Protein AF-A0A2G8SVL5-F1 (afdb_monomer_lite)

Radius of gyration: 29.99 Å; chains: 1; bounding box: 42×30×103 Å

Foldseek 3Di:
DVVVVVVVVVVVVVVVVVVVVVVVVVVVVVVVPPPDPVVVVVVVVVVVLQVLLLCCLCPVVVPDNLLLCCCCVPPVVVLVVQLVVCCVPPPVNVPPDSSPSSSVSSLVVLLVLLVCVVVVVPVSVVVCVVSVPDPVSSVVSPVVVVVVPDDD

pLDDT: mean 84.29, std 14.17, range [41.06, 96.69]

Sequence (152 aa):
MHDLLIETEHSMFEIIGIIATIVILYLVVKGFMRPSFQDVEAFERNRQTGHEARKIAIEDYEVPLAYYNYSVINHMDRVKQCALEMQELSPQHYDYTWPRLLASAVLFAFQNECELYQKGIQRTIERLKSLAISEDAIAHTLAKREQANCPK

Organism: NCBI:txid1603353

Secondary structure (DSSP, 8-state):
--HHHHHHHHHHHHHHHHHHHHHHHHHHHHHHTSSSHHHHHHHHHHHHHHHHHHHIIIIIS---HHHHHHHHHHHHHHHHHHHHHHHHH-GGGTT--HHHHHHHHHHHHHHHHHHHHHTT-HHHHHHHHHTT--HHHHHHHHHHHHHHHS--

Structure (mmCIF, N/CA/C/O backbone):
data_AF-A0A2G8SVL5-F1
#
_entry.id   AF-A0A2G8SVL5-F1
#
loop_
_atom_site.group_PDB
_atom_site.id
_atom_site.type_symbol
_atom_site.label_atom_id
_atom_site.label_alt_id
_atom_site.label_comp_id
_atom_site.label_asym_id
_atom_site.label_entity_id
_atom_site.label_seq_id
_atom_site.pdbx_PDB_ins_code
_atom_site.Cartn_x
_atom_site.Cartn_y
_atom_site.Cartn_z
_atom_site.occupancy
_atom_site.B_iso_or_equiv
_atom_site.auth_seq_id
_atom_site.auth_comp_id
_atom_site.auth_asym_id
_atom_site.auth_atom_id
_atom_site.pdbx_PDB_model_num
ATOM 1 N N . MET A 1 1 ? 22.898 14.648 -81.294 1.00 51.50 1 MET A N 1
ATOM 2 C CA . MET A 1 1 ? 23.681 14.154 -80.135 1.00 51.50 1 MET A CA 1
ATOM 3 C C . MET A 1 1 ? 23.375 14.915 -78.840 1.00 51.50 1 MET A C 1
ATOM 5 O O . MET A 1 1 ? 23.735 14.413 -77.790 1.00 51.50 1 MET A O 1
ATOM 9 N N . HIS A 1 2 ? 22.693 16.071 -78.888 1.00 52.16 2 HIS A N 1
ATOM 10 C CA . HIS A 1 2 ? 22.215 16.775 -77.689 1.00 52.16 2 HIS A CA 1
ATOM 11 C C . HIS A 1 2 ? 20.878 16.234 -77.146 1.00 52.16 2 HIS A C 1
ATOM 13 O O . HIS A 1 2 ? 20.735 16.135 -75.935 1.00 52.16 2 HIS A O 1
ATOM 19 N N . ASP A 1 3 ? 19.954 15.787 -78.003 1.00 51.62 3 ASP A N 1
ATOM 20 C CA . ASP A 1 3 ? 18.634 15.304 -77.547 1.00 51.62 3 ASP A CA 1
ATOM 21 C C . ASP A 1 3 ? 18.691 13.981 -76.761 1.00 51.62 3 ASP A C 1
ATOM 23 O O . ASP A 1 3 ? 17.941 13.788 -75.811 1.00 51.62 3 ASP A O 1
ATOM 27 N N . LEU A 1 4 ? 19.649 13.103 -77.083 1.00 53.81 4 LEU A N 1
ATOM 28 C CA . LEU A 1 4 ? 19.840 11.818 -76.393 1.00 53.81 4 LEU A CA 1
ATOM 29 C C . LEU A 1 4 ? 20.378 11.971 -74.961 1.00 53.81 4 LEU A C 1
ATOM 31 O O . LEU A 1 4 ? 20.142 11.103 -74.129 1.00 53.81 4 LEU A O 1
ATOM 35 N N . LEU A 1 5 ? 21.100 13.061 -74.674 1.00 53.22 5 LEU A N 1
ATOM 36 C CA . LEU A 1 5 ? 21.597 13.354 -73.325 1.00 53.22 5 LEU A CA 1
ATOM 37 C C . LEU A 1 5 ? 20.462 13.846 -72.416 1.00 53.22 5 LEU A C 1
ATOM 39 O O . LEU A 1 5 ? 20.376 13.430 -71.262 1.00 53.22 5 LEU A O 1
ATOM 43 N N . ILE A 1 6 ? 19.545 14.652 -72.958 1.00 54.12 6 ILE A N 1
ATOM 44 C CA . ILE A 1 6 ? 18.409 15.220 -72.217 1.00 54.12 6 ILE A CA 1
ATOM 45 C C . ILE A 1 6 ? 17.413 14.123 -71.805 1.00 54.12 6 ILE A C 1
ATOM 47 O O . ILE A 1 6 ? 16.931 14.114 -70.673 1.00 54.12 6 ILE A O 1
ATOM 51 N N . GLU A 1 7 ? 17.151 13.153 -72.687 1.00 56.31 7 GLU A N 1
ATOM 52 C CA . GLU A 1 7 ? 16.252 12.024 -72.401 1.00 56.31 7 GLU A CA 1
ATOM 53 C C . GLU A 1 7 ? 16.803 11.109 -71.290 1.00 56.31 7 GLU A C 1
ATOM 55 O O . GLU A 1 7 ? 16.061 10.656 -70.415 1.00 56.31 7 GLU A O 1
ATOM 60 N N . THR A 1 8 ? 18.126 10.898 -71.259 1.00 55.03 8 THR A N 1
ATOM 61 C CA . THR A 1 8 ? 18.777 10.114 -70.197 1.00 55.03 8 THR A CA 1
ATOM 62 C C . THR A 1 8 ? 18.796 10.826 -68.847 1.00 55.03 8 THR A C 1
ATOM 64 O O . THR A 1 8 ? 18.647 10.173 -67.814 1.00 55.03 8 THR A O 1
ATOM 67 N N . GLU A 1 9 ? 18.930 12.154 -68.829 1.00 56.94 9 GLU A N 1
ATOM 68 C CA . GLU A 1 9 ? 18.894 12.932 -67.588 1.00 56.94 9 GLU A CA 1
ATOM 69 C C . GLU A 1 9 ? 17.495 12.932 -66.967 1.00 56.94 9 GLU A C 1
ATOM 71 O O . GLU A 1 9 ? 17.363 12.689 -65.767 1.00 56.94 9 GLU A O 1
ATOM 76 N N . HIS A 1 10 ? 16.445 13.087 -67.778 1.00 59.59 10 HIS A N 1
ATOM 77 C CA . HIS A 1 10 ? 15.062 13.063 -67.293 1.00 59.59 10 HIS A CA 1
ATOM 78 C C . HIS A 1 10 ? 14.698 11.716 -66.644 1.00 59.59 10 HIS A C 1
ATOM 80 O O . HIS A 1 10 ? 14.092 11.674 -65.573 1.00 59.59 10 HIS A O 1
ATOM 86 N N . SER A 1 11 ? 15.150 10.610 -67.244 1.00 63.62 11 SER A N 1
ATOM 87 C CA . SER A 1 11 ? 14.912 9.257 -66.731 1.00 63.62 11 SER A CA 1
ATOM 88 C C . SER A 1 11 ? 15.691 8.968 -65.435 1.00 63.62 11 SER A C 1
ATOM 90 O O . SER A 1 11 ? 15.188 8.298 -64.532 1.00 63.62 11 SER A O 1
ATOM 92 N N . MET A 1 12 ? 16.894 9.535 -65.277 1.00 65.50 12 MET A N 1
ATOM 93 C CA . MET A 1 12 ? 17.663 9.423 -64.030 1.00 65.50 12 MET A CA 1
ATOM 94 C C . MET A 1 12 ? 17.016 10.187 -62.863 1.00 65.50 12 MET A C 1
ATOM 96 O O . MET A 1 12 ? 16.991 9.670 -61.744 1.00 65.50 12 MET A O 1
ATOM 100 N N . PHE A 1 13 ? 16.443 11.374 -63.098 1.00 68.31 13 PHE A N 1
ATOM 101 C CA . PHE A 1 13 ? 15.749 12.138 -62.050 1.00 68.31 13 PHE A CA 1
ATOM 102 C C . PHE A 1 13 ? 14.462 11.458 -61.564 1.00 68.31 13 PHE A C 1
ATOM 104 O O . PHE A 1 13 ? 14.181 11.480 -60.364 1.00 68.31 13 PHE A O 1
ATOM 111 N N . GLU A 1 14 ? 13.716 10.795 -62.452 1.00 73.44 14 GLU A N 1
ATOM 112 C CA . GLU A 1 14 ? 12.528 10.017 -62.075 1.00 73.44 14 GLU A CA 1
ATOM 113 C C . GLU A 1 14 ? 12.882 8.824 -61.179 1.00 73.44 14 GLU A C 1
ATOM 115 O O . GLU A 1 14 ? 12.234 8.602 -60.153 1.00 73.44 14 GLU A O 1
ATOM 120 N N . ILE A 1 15 ? 13.957 8.099 -61.499 1.00 80.00 15 ILE A N 1
ATOM 121 C CA . ILE A 1 15 ? 14.423 6.962 -60.693 1.00 80.00 15 ILE A CA 1
ATOM 122 C C . ILE A 1 15 ? 14.883 7.429 -59.306 1.00 80.00 15 ILE A C 1
ATOM 124 O O . ILE A 1 15 ? 14.515 6.825 -58.296 1.00 80.00 15 ILE A O 1
ATOM 128 N N . ILE A 1 16 ? 15.644 8.528 -59.232 1.00 82.38 16 ILE A N 1
ATOM 129 C CA . ILE A 1 16 ? 16.082 9.115 -57.956 1.00 82.38 16 ILE A CA 1
ATOM 130 C C . ILE A 1 16 ? 14.870 9.564 -57.127 1.00 82.38 16 ILE A C 1
ATOM 132 O O . ILE A 1 16 ? 14.826 9.307 -55.922 1.00 82.38 16 ILE A O 1
ATOM 136 N N . GLY A 1 17 ? 13.865 10.169 -57.768 1.00 80.12 17 GLY A N 1
ATOM 137 C CA . GLY A 1 17 ? 12.611 10.566 -57.130 1.00 80.12 17 GLY A CA 1
ATOM 138 C C . GLY A 1 17 ? 11.856 9.380 -56.527 1.00 80.12 17 GLY A C 1
ATOM 139 O O . GLY A 1 17 ? 11.487 9.425 -55.353 1.00 80.12 17 GLY A O 1
ATOM 140 N N . ILE A 1 18 ? 11.709 8.289 -57.286 1.00 86.44 18 ILE A N 1
ATOM 141 C CA . ILE A 1 18 ? 11.039 7.060 -56.831 1.00 86.44 18 ILE A CA 1
ATOM 142 C C . ILE A 1 18 ? 11.779 6.451 -55.633 1.00 86.44 18 ILE A C 1
ATOM 144 O O . ILE A 1 18 ? 11.156 6.142 -54.611 1.00 86.44 18 ILE A O 1
ATOM 148 N N . ILE A 1 19 ? 13.108 6.332 -55.713 1.00 85.69 19 ILE A N 1
ATOM 149 C CA . ILE A 1 19 ? 13.931 5.798 -54.620 1.00 85.69 19 ILE A CA 1
ATOM 150 C C . ILE A 1 19 ? 13.781 6.667 -53.365 1.00 85.69 19 ILE A C 1
ATOM 152 O O . ILE A 1 19 ? 13.554 6.133 -52.278 1.00 85.69 19 ILE A O 1
ATOM 156 N N . ALA A 1 20 ? 13.832 7.995 -53.502 1.00 85.25 20 ALA A N 1
ATOM 157 C CA . ALA A 1 20 ? 13.653 8.913 -52.381 1.00 85.25 20 ALA A CA 1
ATOM 158 C C . ALA A 1 20 ? 12.269 8.760 -51.727 1.00 85.25 20 ALA A C 1
ATOM 160 O O . ALA A 1 20 ? 12.181 8.673 -50.501 1.00 85.25 20 ALA A O 1
ATOM 161 N N . THR A 1 21 ? 11.194 8.639 -52.514 1.00 84.06 21 THR A N 1
ATOM 162 C CA . THR A 1 21 ? 9.847 8.396 -51.969 1.00 84.06 21 THR A CA 1
ATOM 163 C C . THR A 1 21 ? 9.725 7.062 -51.238 1.00 84.06 21 THR A C 1
ATOM 165 O O . THR A 1 21 ? 9.115 7.018 -50.171 1.00 84.06 21 THR A O 1
ATOM 168 N N . ILE A 1 22 ? 10.339 5.988 -51.744 1.00 89.06 22 ILE A N 1
ATOM 169 C CA . ILE A 1 22 ? 10.330 4.676 -51.079 1.00 89.06 22 ILE A CA 1
ATOM 170 C C . ILE A 1 22 ? 11.089 4.740 -49.749 1.00 89.06 22 ILE A C 1
ATOM 172 O O . ILE A 1 22 ? 10.622 4.200 -48.746 1.00 89.06 22 ILE A O 1
ATOM 176 N N . VAL A 1 23 ? 12.230 5.435 -49.709 1.00 88.19 23 VAL A N 1
ATOM 177 C CA . VAL A 1 23 ? 13.020 5.620 -48.482 1.00 88.19 23 VAL A CA 1
ATOM 178 C C . VAL A 1 23 ? 12.244 6.438 -47.450 1.00 88.19 23 VAL A C 1
ATOM 180 O O . VAL A 1 23 ? 12.185 6.042 -46.287 1.00 88.19 23 VAL A O 1
ATOM 183 N N . ILE A 1 24 ? 11.602 7.536 -47.858 1.00 86.44 24 ILE A N 1
ATOM 184 C CA . ILE A 1 24 ? 10.772 8.359 -46.966 1.00 86.44 24 ILE A CA 1
ATOM 185 C C . ILE A 1 24 ? 9.589 7.542 -46.435 1.00 86.44 24 ILE A C 1
ATOM 187 O O . ILE A 1 24 ? 9.353 7.533 -45.229 1.00 86.44 24 ILE A O 1
ATOM 191 N N . LEU A 1 25 ? 8.893 6.797 -47.298 1.00 86.69 25 LEU A N 1
ATOM 192 C CA . LEU A 1 25 ? 7.786 5.929 -46.893 1.00 86.69 25 LEU A CA 1
ATOM 193 C C . LEU A 1 25 ? 8.250 4.860 -45.894 1.00 86.69 25 LEU A C 1
ATOM 195 O O . LEU A 1 25 ? 7.614 4.664 -44.861 1.00 86.69 25 LEU A O 1
ATOM 199 N N . TYR A 1 26 ? 9.392 4.218 -46.149 1.00 86.06 26 TYR A N 1
ATOM 200 C CA . TYR A 1 26 ? 9.989 3.251 -45.230 1.00 86.06 26 TYR A CA 1
ATOM 201 C C . TYR A 1 26 ? 10.351 3.882 -43.877 1.00 86.06 26 TYR A C 1
ATOM 203 O O . TYR A 1 26 ? 10.077 3.289 -42.834 1.00 86.06 26 TYR A O 1
ATOM 211 N N . LEU A 1 27 ? 10.923 5.091 -43.866 1.00 81.50 27 LEU A N 1
ATOM 212 C CA . LEU A 1 27 ? 11.256 5.808 -42.632 1.00 81.50 27 LEU A CA 1
ATOM 213 C C . LEU A 1 27 ? 10.006 6.205 -41.837 1.00 81.50 27 LEU A C 1
ATOM 215 O O . LEU A 1 27 ? 10.008 6.068 -40.614 1.00 81.50 27 LEU A O 1
ATOM 219 N N . VAL A 1 28 ? 8.929 6.624 -42.510 1.00 82.31 28 VAL A N 1
ATOM 220 C CA . VAL A 1 28 ? 7.643 6.951 -41.872 1.00 82.31 28 VAL A CA 1
ATOM 221 C C . VAL A 1 28 ? 6.996 5.700 -41.279 1.00 82.31 28 VAL A C 1
ATOM 223 O O . VAL A 1 28 ? 6.624 5.711 -40.107 1.00 82.31 28 VAL A O 1
ATOM 226 N N . VAL A 1 29 ? 6.932 4.595 -42.030 1.00 79.00 29 VAL A N 1
ATOM 227 C CA . VAL A 1 29 ? 6.380 3.315 -41.546 1.00 79.00 29 VAL A CA 1
ATOM 228 C C . VAL A 1 29 ? 7.194 2.778 -40.365 1.00 79.00 29 VAL A C 1
ATOM 230 O O . VAL A 1 29 ? 6.631 2.378 -39.348 1.00 79.00 29 VAL A O 1
ATOM 233 N N . LYS A 1 30 ? 8.528 2.826 -40.447 1.00 73.38 30 LYS A N 1
ATOM 234 C CA . LYS A 1 30 ? 9.419 2.391 -39.363 1.00 73.38 30 LYS A CA 1
ATOM 235 C C . LYS A 1 30 ? 9.344 3.300 -38.133 1.00 73.38 30 LYS A C 1
ATOM 237 O O . LYS A 1 30 ? 9.491 2.812 -37.014 1.00 73.38 30 LYS A O 1
ATOM 242 N N . GLY A 1 31 ? 9.126 4.601 -38.326 1.00 70.12 31 GLY A N 1
ATOM 243 C CA . GLY A 1 31 ? 8.889 5.561 -37.248 1.00 70.12 31 GLY A CA 1
ATOM 244 C C . GLY A 1 31 ?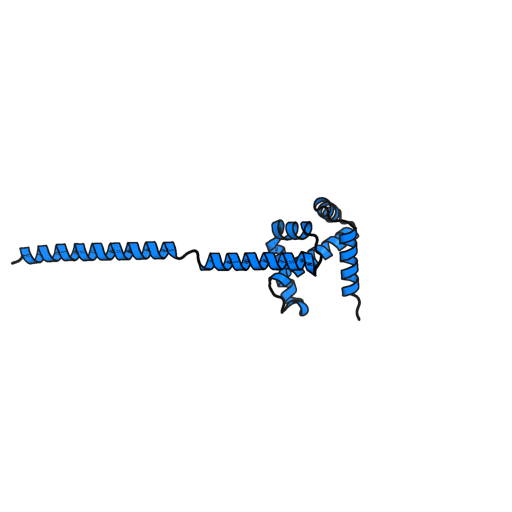 7.563 5.310 -36.530 1.00 70.12 31 GLY A C 1
ATOM 245 O O . GLY A 1 31 ? 7.529 5.314 -35.303 1.00 70.12 31 GLY A O 1
ATOM 246 N N . PHE A 1 32 ? 6.502 4.997 -37.280 1.00 65.62 32 PHE A N 1
ATOM 247 C CA . PHE A 1 32 ? 5.174 4.696 -36.732 1.00 65.62 32 PHE A CA 1
ATOM 248 C C . PHE A 1 32 ? 5.063 3.315 -36.071 1.00 65.62 32 PHE A C 1
ATOM 250 O O . PHE A 1 32 ? 4.261 3.158 -35.159 1.00 65.62 32 PHE A O 1
ATOM 257 N N . MET A 1 33 ? 5.863 2.323 -36.479 1.00 59.69 33 MET A N 1
ATOM 258 C CA . MET A 1 33 ? 5.861 0.983 -35.864 1.00 59.69 33 MET A CA 1
ATOM 259 C C . MET A 1 33 ? 6.770 0.843 -34.629 1.00 59.69 33 MET A C 1
ATOM 261 O O . MET A 1 33 ? 6.827 -0.229 -34.028 1.00 59.69 33 MET A O 1
ATOM 265 N N . ARG A 1 34 ? 7.508 1.891 -34.240 1.00 59.41 34 ARG A N 1
ATOM 266 C CA . ARG A 1 34 ? 8.425 1.849 -33.088 1.00 59.41 34 ARG A CA 1
ATOM 267 C C . ARG A 1 34 ? 7.836 2.096 -31.688 1.00 59.41 34 ARG A C 1
ATOM 269 O O . ARG A 1 34 ? 8.525 1.701 -30.747 1.00 59.41 34 ARG A O 1
ATOM 276 N N . PRO A 1 35 ? 6.641 2.674 -31.468 1.00 55.44 35 PRO A N 1
ATOM 277 C CA . PRO A 1 35 ? 6.112 2.803 -30.118 1.00 55.44 35 PRO A CA 1
ATOM 278 C C . PRO A 1 35 ? 5.232 1.586 -29.811 1.00 55.44 35 PRO A C 1
ATOM 280 O O . PRO A 1 35 ? 4.107 1.536 -30.296 1.00 55.44 35 PRO A O 1
ATOM 283 N N . SER A 1 36 ? 5.729 0.586 -29.068 1.00 56.44 36 SER A N 1
ATOM 284 C CA . SER A 1 36 ? 4.861 -0.281 -28.232 1.00 56.44 36 SER A CA 1
ATOM 285 C C . SER A 1 36 ? 5.573 -1.409 -27.493 1.00 56.44 36 SER A C 1
ATOM 287 O O . SER A 1 36 ? 5.127 -1.762 -26.412 1.00 56.44 36 SER A O 1
ATOM 289 N N . PHE A 1 37 ? 6.647 -2.018 -28.008 1.00 54.22 37 PHE A N 1
ATOM 290 C CA . PHE A 1 37 ? 7.170 -3.231 -27.347 1.00 54.22 37 PHE A CA 1
ATOM 291 C C . PHE A 1 37 ? 7.713 -2.958 -25.936 1.00 54.22 37 PHE A C 1
ATOM 293 O O . PHE A 1 37 ? 7.444 -3.716 -25.008 1.00 54.22 37 PHE A O 1
ATOM 300 N N . GLN A 1 38 ? 8.395 -1.828 -25.748 1.00 57.16 38 GLN A N 1
ATOM 301 C CA . GLN A 1 38 ? 8.935 -1.433 -24.445 1.00 57.16 38 GLN A CA 1
ATOM 302 C C . GLN A 1 38 ? 7.834 -1.028 -23.450 1.00 57.16 38 GLN A C 1
ATOM 304 O O . GLN A 1 38 ? 7.930 -1.336 -22.261 1.00 57.16 38 GLN A O 1
ATOM 309 N N . ASP A 1 39 ? 6.766 -0.403 -23.948 1.00 62.72 39 ASP A N 1
ATOM 310 C CA . ASP A 1 39 ? 5.619 0.017 -23.141 1.00 62.72 39 ASP A CA 1
ATOM 311 C C . ASP A 1 39 ? 4.749 -1.175 -22.729 1.00 62.72 39 ASP A C 1
ATOM 313 O O . ASP A 1 39 ? 4.268 -1.220 -21.598 1.00 62.72 39 ASP A O 1
ATOM 317 N N . VAL A 1 40 ? 4.605 -2.182 -23.598 1.00 66.38 40 VAL A N 1
ATOM 318 C CA . VAL A 1 40 ? 3.878 -3.426 -23.299 1.00 66.38 40 VAL A CA 1
ATOM 319 C C . VAL A 1 40 ? 4.615 -4.245 -22.239 1.00 66.38 40 VAL A C 1
ATOM 321 O O . VAL A 1 40 ? 4.001 -4.668 -21.262 1.00 66.38 40 VAL A O 1
ATOM 324 N N . GLU A 1 41 ? 5.935 -4.409 -22.355 1.00 70.38 41 GLU A N 1
ATOM 325 C CA . GLU A 1 41 ? 6.723 -5.103 -21.327 1.00 70.38 41 GLU A CA 1
ATOM 326 C C . GLU A 1 41 ? 6.715 -4.363 -19.983 1.00 70.38 41 GLU A C 1
ATOM 328 O O . GLU A 1 41 ? 6.610 -4.979 -18.920 1.00 70.38 41 GLU A O 1
ATOM 333 N N . ALA A 1 42 ? 6.827 -3.030 -20.005 1.00 70.62 42 ALA A N 1
ATOM 334 C CA . ALA A 1 42 ? 6.729 -2.223 -18.795 1.00 70.62 42 ALA A CA 1
ATOM 335 C C . ALA A 1 42 ? 5.337 -2.340 -18.158 1.00 70.62 42 ALA A C 1
ATOM 337 O O . ALA A 1 42 ? 5.224 -2.469 -16.938 1.00 70.62 42 ALA A O 1
ATOM 338 N N . PHE A 1 43 ? 4.285 -2.353 -18.974 1.00 72.31 43 PHE A N 1
ATOM 339 C CA . PHE A 1 43 ? 2.916 -2.547 -18.522 1.00 72.31 43 PHE A CA 1
ATOM 340 C C . PHE A 1 43 ? 2.710 -3.920 -17.871 1.00 72.31 43 PHE A C 1
ATOM 342 O O . PHE A 1 43 ? 2.161 -3.989 -16.770 1.00 72.31 43 PHE A O 1
ATOM 349 N N . GLU A 1 44 ? 3.192 -5.005 -18.486 1.00 75.94 44 GLU A N 1
ATOM 350 C CA . GLU A 1 44 ? 3.079 -6.345 -17.902 1.00 75.94 44 GLU A CA 1
ATOM 351 C C . GLU A 1 44 ? 3.846 -6.471 -16.583 1.00 75.94 44 GLU A C 1
ATOM 353 O O . GLU A 1 44 ? 3.287 -6.969 -15.601 1.00 75.94 44 GLU A O 1
ATOM 358 N N . ARG A 1 45 ? 5.074 -5.937 -16.509 1.00 77.94 45 ARG A N 1
ATOM 359 C CA . ARG A 1 45 ? 5.852 -5.901 -15.259 1.00 77.94 45 ARG A CA 1
ATOM 360 C C . ARG A 1 45 ? 5.127 -5.129 -14.159 1.00 77.94 45 ARG A C 1
ATOM 362 O O . ARG A 1 45 ? 5.055 -5.601 -13.023 1.00 77.94 45 ARG A O 1
ATOM 369 N N . ASN A 1 46 ? 4.544 -3.976 -14.485 1.00 78.00 46 ASN A N 1
ATOM 370 C CA . ASN A 1 46 ? 3.781 -3.170 -13.531 1.00 78.00 46 ASN A CA 1
ATOM 371 C C . ASN A 1 46 ? 2.516 -3.897 -13.062 1.00 78.00 46 ASN A C 1
ATOM 373 O O . ASN A 1 46 ? 2.190 -3.872 -11.873 1.00 78.00 46 ASN A O 1
ATOM 377 N N . ARG A 1 47 ? 1.825 -4.595 -13.971 1.00 84.31 47 ARG A N 1
ATOM 378 C CA . ARG A 1 47 ? 0.653 -5.408 -13.635 1.00 84.31 47 ARG A CA 1
ATOM 379 C C . ARG A 1 47 ? 1.020 -6.544 -12.686 1.00 84.31 47 ARG A C 1
ATOM 381 O O . ARG A 1 47 ? 0.319 -6.763 -11.700 1.00 84.31 47 ARG A O 1
ATOM 388 N N . GLN A 1 48 ? 2.120 -7.239 -12.960 1.00 87.50 48 GLN A N 1
ATOM 389 C CA . GLN A 1 48 ? 2.606 -8.323 -12.114 1.00 87.50 48 GLN A CA 1
ATOM 390 C C . GLN A 1 48 ? 3.047 -7.811 -10.739 1.00 87.50 48 GLN A C 1
ATOM 392 O O . GLN A 1 48 ? 2.637 -8.365 -9.723 1.00 87.50 48 GLN A O 1
ATOM 397 N N . THR A 1 49 ? 3.754 -6.680 -10.703 1.00 87.75 49 THR A N 1
ATOM 398 C CA . THR A 1 49 ? 4.141 -5.990 -9.461 1.00 87.75 49 THR A CA 1
ATOM 399 C C . THR A 1 49 ? 2.921 -5.653 -8.608 1.00 87.75 49 THR A C 1
ATOM 401 O O . THR A 1 49 ? 2.906 -5.922 -7.410 1.00 87.75 49 THR A O 1
ATOM 404 N N . GLY A 1 50 ? 1.870 -5.094 -9.218 1.00 88.06 50 GLY A N 1
ATOM 405 C CA . GLY A 1 50 ? 0.630 -4.769 -8.515 1.00 88.06 50 GLY A CA 1
ATOM 406 C C . GLY A 1 50 ? -0.095 -6.009 -7.988 1.00 88.06 50 GLY A C 1
ATOM 407 O O . GLY A 1 50 ? -0.594 -6.003 -6.864 1.00 88.06 50 GLY A O 1
ATOM 408 N N . HIS A 1 51 ? -0.117 -7.093 -8.766 1.00 92.62 51 HIS A N 1
ATOM 409 C CA . HIS A 1 51 ? -0.713 -8.358 -8.340 1.00 92.62 51 HIS A CA 1
ATOM 410 C C . HIS A 1 51 ? 0.035 -8.969 -7.147 1.00 92.62 51 HIS A C 1
ATOM 412 O O . HIS A 1 51 ? -0.587 -9.392 -6.174 1.00 92.62 51 HIS A O 1
ATOM 418 N N . GLU A 1 52 ? 1.367 -8.981 -7.194 1.00 94.50 52 GLU A N 1
ATOM 419 C CA . GLU A 1 52 ? 2.205 -9.456 -6.092 1.00 94.50 52 GLU A CA 1
ATOM 420 C C . GLU A 1 52 ? 2.056 -8.575 -4.847 1.00 94.50 52 GLU A C 1
ATOM 422 O O . GLU A 1 52 ? 1.875 -9.101 -3.752 1.00 94.50 52 GLU A O 1
ATOM 427 N N . ALA A 1 53 ? 2.028 -7.248 -5.004 1.00 94.62 53 ALA A N 1
ATOM 428 C CA . ALA A 1 53 ? 1.808 -6.322 -3.894 1.00 94.62 53 ALA A CA 1
ATOM 429 C C . ALA A 1 53 ? 0.457 -6.570 -3.212 1.00 94.62 53 ALA A C 1
ATOM 431 O O . ALA A 1 53 ? 0.366 -6.587 -1.986 1.00 94.62 53 ALA A O 1
ATOM 432 N N . ARG A 1 54 ? -0.598 -6.793 -4.006 1.00 95.88 54 ARG A N 1
ATOM 433 C CA . ARG A 1 54 ? -1.930 -7.132 -3.498 1.00 95.88 54 ARG A CA 1
ATOM 434 C C . ARG A 1 54 ? -1.914 -8.436 -2.719 1.00 95.88 54 ARG A C 1
ATOM 436 O O . ARG A 1 54 ? -2.502 -8.502 -1.644 1.00 95.88 54 ARG A O 1
ATOM 443 N N . LYS A 1 55 ? -1.247 -9.454 -3.262 1.00 96.62 55 LYS A N 1
ATOM 444 C CA . LYS A 1 55 ? -1.118 -10.755 -2.613 1.00 96.62 55 LYS A CA 1
ATOM 445 C C . LYS A 1 55 ? -0.441 -10.614 -1.250 1.00 96.62 55 LYS A C 1
ATOM 447 O O . LYS A 1 55 ? -1.028 -11.012 -0.256 1.00 96.62 55 LYS A O 1
ATOM 452 N N . ILE A 1 56 ? 0.723 -9.966 -1.198 1.00 96.25 56 ILE A N 1
ATOM 453 C CA . ILE A 1 56 ? 1.473 -9.747 0.049 1.00 96.25 56 ILE A CA 1
ATOM 454 C C . ILE A 1 56 ? 0.627 -8.950 1.053 1.00 96.25 56 ILE A C 1
ATOM 456 O O . ILE A 1 56 ? 0.521 -9.331 2.215 1.00 96.25 56 ILE A O 1
ATOM 460 N N . ALA A 1 57 ? -0.025 -7.868 0.618 1.00 95.06 57 ALA A N 1
ATOM 461 C CA . ALA A 1 57 ? -0.818 -7.034 1.518 1.00 95.06 57 ALA A CA 1
ATOM 462 C C . ALA A 1 57 ? -1.990 -7.796 2.160 1.00 95.06 57 ALA A C 1
ATOM 464 O O . ALA A 1 57 ? -2.278 -7.591 3.335 1.00 95.06 57 ALA A O 1
ATOM 465 N N . ILE A 1 58 ? -2.665 -8.662 1.405 1.00 95.31 58 ILE A N 1
ATOM 466 C CA . ILE A 1 58 ? -3.854 -9.377 1.883 1.00 95.31 58 ILE A CA 1
ATOM 467 C C . ILE A 1 58 ? -3.477 -10.661 2.619 1.00 95.31 58 ILE A C 1
ATOM 469 O O . ILE A 1 58 ? -4.034 -10.933 3.675 1.00 95.31 58 ILE A O 1
ATOM 473 N N . GLU A 1 59 ? -2.571 -11.461 2.061 1.00 95.19 59 GLU A N 1
ATOM 474 C CA . GLU A 1 59 ? -2.245 -12.790 2.589 1.00 95.19 59 GLU A CA 1
ATOM 475 C C . GLU A 1 59 ? -1.210 -12.718 3.716 1.00 95.19 59 GLU A C 1
ATOM 477 O O . GLU A 1 59 ? -1.413 -13.329 4.761 1.00 95.19 59 GLU A O 1
ATOM 482 N N . ASP A 1 60 ? -0.134 -11.945 3.543 1.00 93.25 60 ASP A N 1
ATOM 483 C CA . ASP A 1 60 ? 0.950 -11.889 4.534 1.00 93.25 60 ASP A CA 1
ATOM 484 C C . ASP A 1 60 ? 0.658 -10.841 5.618 1.00 93.25 60 ASP A C 1
ATOM 486 O O . ASP A 1 60 ? 0.927 -11.040 6.808 1.00 93.25 60 ASP A O 1
ATOM 490 N N . TYR A 1 61 ? 0.133 -9.684 5.206 1.00 92.75 61 TYR A N 1
ATOM 491 C CA . TYR A 1 61 ? -0.106 -8.546 6.097 1.00 92.75 61 TYR A CA 1
ATOM 492 C C . TYR A 1 61 ? -1.543 -8.441 6.595 1.00 92.75 61 TYR A C 1
ATOM 494 O O . TYR A 1 61 ? -1.800 -7.624 7.480 1.00 92.75 61 TYR A O 1
ATOM 502 N N . GLU A 1 62 ? -2.446 -9.283 6.087 1.00 93.94 62 GLU A N 1
ATOM 503 C CA . GLU A 1 62 ? -3.847 -9.363 6.520 1.00 93.94 62 GLU A CA 1
ATOM 504 C C . GLU A 1 62 ? -4.587 -8.021 6.398 1.00 93.94 62 GLU A C 1
ATOM 506 O O . GLU A 1 62 ? -5.545 -7.743 7.120 1.00 93.94 62 GLU A O 1
ATOM 511 N N . VAL A 1 63 ? -4.151 -7.161 5.470 1.00 95.00 63 VAL A N 1
ATOM 512 C CA . VAL A 1 63 ? -4.851 -5.916 5.166 1.00 95.00 63 VAL A CA 1
ATOM 513 C C . VAL A 1 63 ? -6.185 -6.270 4.508 1.00 95.00 63 VAL A C 1
ATOM 515 O O . VAL A 1 63 ? -6.205 -6.997 3.508 1.00 95.00 63 VAL A O 1
ATOM 518 N N . PRO A 1 64 ? -7.313 -5.723 4.992 1.00 96.00 64 PRO A N 1
ATOM 519 C CA . PRO A 1 64 ? -8.603 -5.967 4.372 1.00 96.00 64 PRO A CA 1
ATOM 520 C C . PRO A 1 64 ? -8.608 -5.580 2.891 1.00 96.00 64 PRO A C 1
ATOM 522 O O . PRO A 1 64 ? -8.213 -4.472 2.515 1.00 96.00 64 PRO A O 1
ATOM 525 N N . LEU A 1 65 ? -9.138 -6.466 2.045 1.00 95.12 65 LEU A N 1
ATOM 526 C CA . LEU A 1 65 ? -9.185 -6.260 0.595 1.00 95.12 65 LEU A CA 1
ATOM 527 C C . LEU A 1 65 ? -9.853 -4.928 0.209 1.00 95.12 65 LEU A C 1
ATOM 529 O O . LEU A 1 65 ? -9.386 -4.239 -0.698 1.00 95.12 65 LEU A O 1
ATOM 533 N N . ALA A 1 66 ? -10.930 -4.553 0.905 1.00 95.38 66 ALA A N 1
ATOM 534 C CA . ALA A 1 66 ? -11.624 -3.288 0.676 1.00 95.38 66 ALA A CA 1
ATOM 535 C C . ALA A 1 66 ? -10.709 -2.074 0.921 1.00 95.38 66 ALA A C 1
ATOM 537 O O . ALA A 1 66 ? -10.705 -1.141 0.118 1.00 95.38 66 ALA A O 1
ATOM 538 N N . TYR A 1 67 ? -9.881 -2.117 1.971 1.00 96.31 67 TYR A N 1
ATOM 539 C CA . TYR A 1 67 ? -8.928 -1.051 2.278 1.00 96.31 67 TYR A CA 1
ATOM 540 C C . TYR A 1 67 ? -7.780 -0.992 1.267 1.00 96.31 67 TYR A C 1
ATOM 542 O O . TYR A 1 67 ? -7.415 0.094 0.811 1.00 96.31 67 TYR A O 1
ATOM 550 N N . TYR A 1 68 ? -7.245 -2.151 0.865 1.00 96.19 68 TYR A N 1
ATOM 551 C CA . TYR A 1 68 ? -6.214 -2.223 -0.171 1.00 96.19 68 TYR A CA 1
ATOM 552 C C . TYR A 1 68 ? -6.707 -1.600 -1.482 1.00 96.19 68 TYR A C 1
ATOM 554 O O . TYR A 1 68 ? -6.070 -0.698 -2.030 1.00 96.19 68 TYR A O 1
ATOM 562 N N . ASN A 1 69 ? -7.883 -2.028 -1.954 1.00 95.25 69 ASN A N 1
ATOM 563 C CA . ASN A 1 69 ? -8.474 -1.513 -3.185 1.00 95.25 69 ASN A CA 1
ATOM 564 C C . ASN A 1 69 ? -8.743 -0.008 -3.086 1.00 95.25 69 ASN A C 1
ATOM 566 O O . ASN A 1 69 ? -8.417 0.728 -4.013 1.00 95.25 69 ASN A O 1
ATOM 570 N N . TYR A 1 70 ? -9.288 0.463 -1.961 1.00 95.19 70 TYR A N 1
ATOM 571 C CA . TYR A 1 70 ? -9.501 1.890 -1.730 1.00 95.19 70 TYR A CA 1
ATOM 572 C C . TYR A 1 70 ? -8.192 2.687 -1.820 1.00 95.19 70 TYR A C 1
ATOM 574 O O . TYR A 1 70 ? -8.145 3.709 -2.507 1.00 95.19 70 TYR A O 1
ATOM 582 N N . SER A 1 71 ? -7.134 2.206 -1.166 1.00 94.00 71 SER A N 1
ATOM 583 C CA . SER A 1 71 ? -5.833 2.876 -1.120 1.00 94.00 71 SER A CA 1
ATOM 584 C C . SER A 1 71 ? -5.181 2.953 -2.497 1.00 94.00 71 SER A C 1
ATOM 586 O O . SER A 1 71 ? -4.733 4.021 -2.908 1.00 94.00 71 SER A O 1
ATOM 588 N N . VAL A 1 72 ? -5.178 1.851 -3.247 1.00 92.38 72 VAL A N 1
ATOM 589 C CA . VAL A 1 72 ? -4.542 1.797 -4.571 1.00 92.38 72 VAL A CA 1
ATOM 590 C C . VAL A 1 72 ? -5.362 2.533 -5.631 1.00 92.38 72 VAL A C 1
ATOM 592 O O . VAL A 1 72 ? -4.788 3.232 -6.454 1.00 92.38 72 VAL A O 1
ATOM 595 N N . ILE A 1 73 ? -6.694 2.443 -5.620 1.00 91.56 73 ILE A N 1
ATOM 596 C CA . ILE A 1 73 ? -7.526 3.110 -6.638 1.00 91.56 73 ILE A CA 1
ATOM 597 C C . ILE A 1 73 ? -7.509 4.631 -6.456 1.00 91.56 73 ILE A C 1
ATOM 599 O O . ILE A 1 73 ? -7.441 5.364 -7.438 1.00 91.56 73 ILE A O 1
ATOM 603 N N . ASN A 1 74 ? -7.572 5.111 -5.212 1.00 91.50 74 ASN A N 1
ATOM 604 C CA . ASN A 1 74 ? -7.767 6.538 -4.946 1.00 91.50 74 ASN A CA 1
ATOM 605 C C . ASN A 1 74 ? -6.473 7.277 -4.589 1.00 91.50 74 ASN A C 1
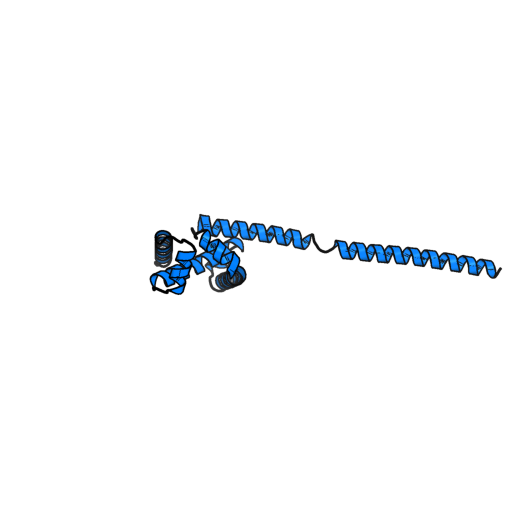ATOM 607 O O . ASN A 1 74 ? -6.422 8.496 -4.723 1.00 91.50 74 ASN A O 1
ATOM 611 N N . HIS A 1 75 ? -5.445 6.570 -4.106 1.00 92.56 75 HIS A N 1
ATOM 612 C CA . HIS A 1 75 ? -4.269 7.190 -3.484 1.00 92.56 75 HIS A CA 1
ATOM 613 C C . HIS A 1 75 ? -2.941 6.524 -3.881 1.00 92.56 75 HIS A C 1
ATOM 615 O O . HIS A 1 75 ? -1.977 6.612 -3.121 1.00 92.56 75 HIS A O 1
ATOM 621 N N . MET A 1 76 ? -2.846 5.887 -5.058 1.00 91.88 76 MET A N 1
ATOM 622 C CA . MET A 1 76 ? -1.633 5.15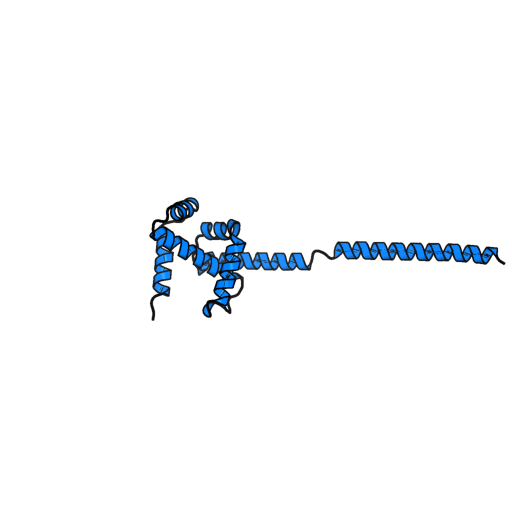5 -5.471 1.00 91.88 76 MET A CA 1
ATOM 623 C C . MET A 1 76 ? -0.353 5.995 -5.401 1.00 91.88 76 MET A C 1
ATOM 625 O O . MET A 1 76 ? 0.686 5.495 -4.976 1.00 91.88 76 MET A O 1
ATOM 629 N N . ASP A 1 77 ? -0.407 7.268 -5.794 1.00 93.12 77 ASP A N 1
ATOM 630 C CA . ASP A 1 77 ? 0.779 8.132 -5.774 1.00 93.12 77 ASP A CA 1
ATOM 631 C C . ASP A 1 77 ? 1.285 8.366 -4.349 1.00 93.12 77 ASP A C 1
ATOM 633 O O . ASP A 1 77 ? 2.488 8.326 -4.102 1.00 93.12 77 ASP A O 1
ATOM 637 N N . ARG A 1 78 ? 0.368 8.492 -3.381 1.00 92.50 78 ARG A N 1
ATOM 638 C CA . ARG A 1 78 ? 0.721 8.584 -1.958 1.00 92.50 78 ARG A CA 1
ATOM 639 C C . ARG A 1 78 ? 1.283 7.270 -1.432 1.00 92.50 78 ARG A C 1
ATOM 641 O O . ARG A 1 78 ? 2.219 7.292 -0.644 1.00 92.50 78 ARG A O 1
ATOM 648 N N . VAL A 1 79 ? 0.742 6.134 -1.880 1.00 93.69 79 VAL A N 1
ATOM 649 C CA . VAL A 1 79 ? 1.271 4.807 -1.527 1.00 93.69 79 VAL A CA 1
ATOM 650 C C . VAL A 1 79 ? 2.707 4.655 -2.030 1.00 93.69 79 VAL A C 1
ATOM 652 O O . VAL A 1 79 ? 3.572 4.229 -1.273 1.00 93.69 79 VAL A O 1
ATOM 655 N N . LYS A 1 80 ? 2.987 5.052 -3.277 1.00 93.75 80 LYS A N 1
ATOM 656 C CA . LYS A 1 80 ? 4.344 5.028 -3.845 1.00 93.75 80 LYS A CA 1
ATOM 657 C C . LYS A 1 80 ? 5.294 5.957 -3.100 1.00 93.75 80 LYS A C 1
ATOM 659 O O . LYS A 1 80 ? 6.416 5.560 -2.813 1.00 93.75 80 LYS A O 1
ATOM 664 N N . GLN A 1 81 ? 4.848 7.171 -2.785 1.00 94.38 81 GLN A N 1
ATOM 665 C CA . GLN A 1 81 ? 5.661 8.116 -2.029 1.00 94.38 81 GLN A CA 1
ATOM 666 C C . GLN A 1 81 ? 5.993 7.564 -0.637 1.00 94.38 81 GLN A C 1
ATOM 668 O O . GLN A 1 81 ? 7.156 7.538 -0.256 1.00 94.38 81 GLN A O 1
ATOM 673 N N . CYS A 1 82 ? 5.000 7.038 0.080 1.00 92.75 82 CYS A N 1
ATOM 674 C CA . CYS A 1 82 ? 5.216 6.408 1.379 1.00 92.75 82 CYS A CA 1
ATOM 675 C C . CYS A 1 82 ? 6.163 5.202 1.275 1.00 92.75 82 CYS A C 1
ATOM 677 O O . CYS A 1 82 ? 7.050 5.053 2.105 1.00 92.75 82 CYS A O 1
ATOM 679 N N . ALA A 1 83 ? 6.036 4.379 0.231 1.00 93.38 83 ALA A N 1
ATOM 680 C CA . ALA A 1 83 ? 6.942 3.260 -0.019 1.00 93.38 83 ALA A CA 1
ATOM 681 C C . ALA A 1 83 ? 8.404 3.711 -0.206 1.00 93.38 83 ALA A C 1
ATOM 683 O O . ALA A 1 83 ? 9.306 3.082 0.346 1.00 93.38 83 ALA A O 1
ATOM 684 N N . LEU A 1 84 ? 8.634 4.807 -0.939 1.00 93.62 84 LEU A N 1
ATOM 685 C CA . LEU A 1 84 ? 9.964 5.404 -1.105 1.00 93.62 84 LEU A CA 1
ATOM 686 C C . LEU A 1 84 ? 10.501 5.957 0.219 1.00 93.62 84 LEU A C 1
ATOM 688 O O . LEU A 1 84 ? 11.618 5.634 0.606 1.00 93.62 84 LEU A O 1
ATOM 692 N N . GLU A 1 85 ? 9.685 6.712 0.955 1.00 92.38 85 GLU A N 1
ATOM 693 C CA . GLU A 1 85 ? 10.061 7.252 2.268 1.00 92.38 85 GLU A CA 1
ATOM 694 C C . GLU A 1 85 ? 10.401 6.130 3.263 1.00 92.38 85 GLU A C 1
ATOM 696 O O . GLU A 1 85 ? 11.379 6.223 4.001 1.00 92.38 85 GLU A O 1
ATOM 701 N N . MET A 1 86 ? 9.640 5.031 3.266 1.00 89.00 86 MET A N 1
ATOM 702 C CA . MET A 1 86 ? 9.931 3.860 4.100 1.00 89.00 86 MET A CA 1
ATOM 703 C C . MET A 1 86 ? 11.262 3.213 3.724 1.00 89.00 86 MET A C 1
ATOM 705 O O . MET A 1 86 ? 12.016 2.832 4.620 1.00 89.00 86 MET A O 1
ATOM 709 N N . GLN A 1 87 ? 11.555 3.104 2.425 1.00 90.44 87 GLN A N 1
ATOM 710 C CA . GLN A 1 87 ? 12.833 2.590 1.951 1.00 90.44 87 GLN A CA 1
ATOM 711 C C . GLN A 1 87 ? 13.984 3.500 2.384 1.00 90.44 87 GLN A C 1
ATOM 713 O O . GLN A 1 87 ? 14.992 2.985 2.833 1.00 90.44 87 GLN A O 1
ATOM 718 N N . GLU A 1 88 ? 13.844 4.824 2.309 1.00 89.25 88 GLU A N 1
ATOM 719 C CA . GLU A 1 88 ? 14.907 5.771 2.676 1.00 89.25 88 GLU A CA 1
ATOM 720 C C . GLU A 1 88 ? 15.151 5.863 4.189 1.00 89.25 88 GLU A C 1
ATOM 722 O O . GLU A 1 88 ? 16.290 6.011 4.631 1.00 89.25 88 GLU A O 1
ATOM 727 N N . LEU A 1 89 ? 14.090 5.792 4.996 1.00 86.19 89 LEU A N 1
ATOM 728 C CA . LEU A 1 89 ? 14.154 6.077 6.432 1.00 86.19 89 LEU A CA 1
ATOM 729 C C . LEU A 1 89 ? 14.396 4.838 7.297 1.00 86.19 89 LEU A C 1
ATOM 731 O O . LEU A 1 89 ? 14.825 4.966 8.446 1.00 86.19 89 LEU A O 1
ATOM 735 N N . SER A 1 90 ? 14.089 3.640 6.794 1.00 81.31 90 SER A N 1
ATOM 736 C CA . SER A 1 90 ? 14.118 2.416 7.591 1.00 81.31 90 SER A CA 1
ATOM 737 C C . SER A 1 90 ? 15.091 1.388 7.011 1.00 81.31 90 SER A C 1
ATOM 739 O O . SER A 1 90 ? 14.814 0.810 5.959 1.00 81.31 90 SER A O 1
ATOM 741 N N . PRO A 1 91 ? 16.168 1.036 7.742 1.00 82.94 91 PRO A N 1
ATOM 742 C CA . PRO A 1 91 ? 17.118 0.017 7.298 1.00 82.94 91 PRO A CA 1
ATOM 743 C C . PRO A 1 91 ? 16.484 -1.346 7.001 1.00 82.94 91 PRO A C 1
ATOM 745 O O . PRO A 1 91 ? 17.003 -2.113 6.199 1.00 82.94 91 PRO A O 1
ATOM 748 N N . GLN A 1 92 ? 15.344 -1.647 7.630 1.00 83.12 92 GLN A N 1
ATOM 749 C CA . GLN A 1 92 ? 14.607 -2.896 7.429 1.00 83.12 92 GLN A CA 1
ATOM 750 C C . GLN A 1 92 ? 13.967 -2.998 6.037 1.00 83.12 92 GLN A C 1
ATOM 752 O O . GLN A 1 92 ? 13.610 -4.097 5.622 1.00 83.12 92 GLN A O 1
ATOM 757 N N . HIS A 1 93 ? 13.814 -1.871 5.336 1.00 86.19 93 HIS A N 1
ATOM 758 C CA . HIS A 1 93 ? 13.110 -1.774 4.061 1.00 86.19 93 HIS A CA 1
ATOM 759 C C . HIS A 1 93 ? 14.050 -1.566 2.863 1.00 86.19 93 HIS A C 1
ATOM 761 O O . HIS A 1 93 ? 13.573 -1.599 1.731 1.00 86.19 93 HIS A O 1
ATOM 767 N N . TYR A 1 94 ? 15.365 -1.397 3.068 1.00 82.94 94 TYR A N 1
ATOM 768 C CA . TYR A 1 94 ? 16.317 -1.145 1.974 1.00 82.94 94 TYR A CA 1
ATOM 769 C C . TYR A 1 94 ? 16.285 -2.227 0.893 1.00 82.94 94 TYR A C 1
ATOM 771 O O . TYR A 1 94 ? 16.195 -1.910 -0.293 1.00 82.94 94 TYR A O 1
ATOM 779 N N . ASP A 1 95 ? 16.270 -3.490 1.315 1.00 87.62 95 ASP A N 1
ATOM 780 C CA . ASP A 1 95 ? 16.326 -4.646 0.415 1.00 87.62 95 ASP A CA 1
ATOM 781 C C . ASP A 1 95 ? 14.939 -5.121 -0.047 1.00 87.62 95 ASP A C 1
ATOM 783 O O . ASP A 1 95 ? 14.803 -6.188 -0.654 1.00 87.62 95 ASP A O 1
ATOM 787 N N . TYR A 1 96 ? 13.871 -4.384 0.271 1.00 88.88 96 TYR A N 1
ATOM 788 C CA . TYR A 1 96 ? 12.532 -4.806 -0.117 1.00 88.88 96 TYR A CA 1
ATOM 789 C C . TYR A 1 96 ? 12.322 -4.603 -1.614 1.00 88.88 96 TYR A C 1
ATOM 791 O O . TYR A 1 96 ? 12.620 -3.559 -2.191 1.00 88.88 96 TYR A O 1
ATOM 799 N N . THR A 1 97 ? 11.739 -5.616 -2.251 1.00 91.94 97 THR A N 1
ATOM 800 C CA . THR A 1 97 ? 11.264 -5.493 -3.626 1.00 91.94 97 THR A CA 1
ATOM 801 C C . THR A 1 97 ? 10.091 -4.515 -3.687 1.00 91.94 97 THR A C 1
ATOM 803 O O . THR A 1 97 ? 9.336 -4.367 -2.723 1.00 91.94 97 THR A O 1
ATOM 806 N N . TRP A 1 98 ? 9.883 -3.881 -4.844 1.00 92.06 98 TRP A N 1
ATOM 807 C CA . TRP A 1 98 ? 8.759 -2.962 -5.067 1.00 92.06 98 TRP A CA 1
ATOM 808 C C . TRP A 1 98 ? 7.390 -3.504 -4.618 1.00 92.06 98 TRP A C 1
ATOM 810 O O . TRP A 1 98 ? 6.680 -2.773 -3.927 1.00 92.06 98 TRP A O 1
ATOM 820 N N . PRO A 1 99 ? 7.002 -4.761 -4.926 1.00 94.12 99 PRO A N 1
ATOM 821 C CA . PRO A 1 99 ? 5.751 -5.324 -4.426 1.00 94.12 99 PRO A CA 1
ATOM 822 C C . PRO A 1 99 ? 5.645 -5.304 -2.899 1.00 94.12 99 PRO A C 1
ATOM 824 O O . PRO A 1 99 ? 4.604 -4.935 -2.355 1.00 94.12 99 PRO A O 1
ATOM 827 N N . ARG A 1 100 ? 6.732 -5.663 -2.206 1.00 94.19 100 ARG A N 1
ATOM 828 C CA . ARG A 1 100 ? 6.774 -5.705 -0.744 1.00 94.19 100 ARG A CA 1
ATOM 829 C C . ARG A 1 100 ? 6.775 -4.300 -0.144 1.00 94.19 100 ARG A C 1
ATOM 831 O O . ARG A 1 100 ? 6.042 -4.072 0.807 1.00 94.19 100 ARG A O 1
ATOM 838 N N . LEU A 1 101 ? 7.496 -3.347 -0.738 1.00 94.25 101 LEU A N 1
ATOM 839 C CA . LEU A 1 101 ? 7.453 -1.935 -0.334 1.00 94.25 101 LEU A CA 1
ATOM 840 C C . LEU A 1 101 ? 6.043 -1.346 -0.447 1.00 94.25 101 LEU A C 1
ATOM 842 O O . LEU A 1 101 ? 5.556 -0.723 0.493 1.00 94.25 101 LEU A O 1
ATOM 846 N N . LEU A 1 102 ? 5.358 -1.580 -1.570 1.00 95.50 102 LEU A N 1
ATOM 847 C CA . LEU A 1 102 ? 3.986 -1.110 -1.769 1.00 95.50 102 LEU A CA 1
ATOM 848 C C . LEU A 1 102 ? 3.019 -1.753 -0.770 1.00 95.50 102 LEU A C 1
ATOM 850 O O . LEU A 1 102 ? 2.178 -1.061 -0.200 1.00 95.50 102 LEU A O 1
ATOM 854 N N . ALA A 1 103 ? 3.149 -3.060 -0.529 1.00 96.19 103 ALA A N 1
ATOM 855 C CA . ALA A 1 103 ? 2.348 -3.757 0.471 1.00 96.19 103 ALA A CA 1
ATOM 856 C C . ALA A 1 103 ? 2.593 -3.201 1.886 1.00 96.19 103 ALA A C 1
ATOM 858 O O . ALA A 1 103 ? 1.633 -2.950 2.615 1.00 96.19 103 ALA A O 1
ATOM 859 N N . SER A 1 104 ? 3.853 -2.941 2.248 1.00 94.44 104 SER A N 1
ATOM 860 C CA . SER A 1 104 ? 4.228 -2.343 3.533 1.00 94.44 104 SER A CA 1
ATOM 861 C C . SER A 1 104 ? 3.681 -0.928 3.695 1.00 94.44 104 SER A C 1
ATOM 863 O O . SER A 1 104 ? 3.173 -0.596 4.762 1.00 94.44 104 SER A O 1
ATOM 865 N N . ALA A 1 105 ? 3.718 -0.108 2.642 1.00 95.50 105 ALA A N 1
ATOM 866 C CA . ALA A 1 105 ? 3.158 1.241 2.668 1.00 95.50 105 ALA A CA 1
ATOM 867 C C . ALA A 1 105 ? 1.640 1.227 2.899 1.00 95.50 105 ALA A C 1
ATOM 869 O O . ALA A 1 105 ? 1.123 2.006 3.701 1.00 95.50 105 ALA A O 1
ATOM 870 N N . VAL A 1 106 ? 0.918 0.305 2.250 1.00 96.69 106 VAL A N 1
ATOM 871 C CA . VAL A 1 106 ? -0.523 0.133 2.486 1.00 96.69 106 VAL A CA 1
ATOM 872 C C . VAL A 1 106 ? -0.797 -0.363 3.908 1.00 96.69 106 VAL A C 1
ATOM 874 O O . VAL A 1 106 ? -1.702 0.158 4.559 1.00 96.69 106 VAL A O 1
ATOM 877 N N . LEU A 1 107 ? -0.013 -1.320 4.416 1.00 95.19 107 LEU A N 1
ATOM 878 C CA . LEU A 1 107 ? -0.128 -1.790 5.800 1.00 95.19 107 LEU A CA 1
ATOM 879 C C . LEU A 1 107 ? 0.096 -0.647 6.796 1.00 95.19 107 LEU A C 1
ATOM 881 O O . LEU A 1 107 ? -0.700 -0.469 7.713 1.00 95.19 107 LEU A O 1
ATOM 885 N N . PHE A 1 108 ? 1.151 0.143 6.610 1.00 93.31 108 PHE A N 1
ATOM 886 C CA . PHE A 1 108 ? 1.470 1.268 7.482 1.00 93.31 108 PHE A CA 1
ATOM 887 C C . PHE A 1 108 ? 0.353 2.319 7.485 1.00 93.31 108 PHE A C 1
ATOM 889 O O . PHE A 1 108 ? -0.071 2.782 8.546 1.00 93.31 108 PHE A O 1
ATOM 896 N N . ALA A 1 109 ? -0.179 2.658 6.308 1.00 94.38 109 ALA A N 1
ATOM 897 C CA . ALA A 1 109 ? -1.328 3.551 6.192 1.00 94.38 109 ALA A CA 1
ATOM 898 C C . ALA A 1 109 ? -2.558 2.991 6.926 1.00 94.38 109 ALA A C 1
ATOM 900 O O . ALA A 1 109 ? -3.202 3.721 7.682 1.00 94.38 109 ALA A O 1
ATOM 901 N N . PHE A 1 110 ? -2.837 1.693 6.768 1.00 95.94 110 PHE A N 1
ATOM 902 C CA . PHE A 1 110 ? -3.951 1.035 7.445 1.00 95.94 110 PHE A CA 1
ATOM 903 C C . PHE A 1 110 ? -3.793 1.062 8.967 1.00 95.94 110 PHE A C 1
ATOM 905 O O . PHE A 1 110 ? -4.710 1.474 9.670 1.00 95.94 110 PHE A O 1
ATOM 912 N N . GLN A 1 111 ? -2.614 0.707 9.479 1.00 95.19 111 GLN A N 1
ATOM 913 C CA . GLN A 1 111 ? -2.297 0.764 10.907 1.00 95.19 111 GLN A CA 1
ATOM 914 C C . GLN A 1 111 ? -2.503 2.169 11.485 1.00 95.19 111 GLN A C 1
ATOM 916 O O . GLN A 1 111 ? -3.090 2.322 12.555 1.00 95.19 111 GLN A O 1
ATOM 921 N N . ASN A 1 112 ? -2.071 3.204 10.762 1.00 94.31 112 ASN A N 1
ATOM 922 C CA . ASN A 1 112 ? -2.289 4.586 11.179 1.00 94.31 112 ASN A CA 1
ATOM 923 C C . ASN A 1 112 ? -3.780 4.959 11.172 1.00 94.31 112 ASN A C 1
ATOM 925 O O . ASN A 1 112 ? -4.239 5.646 12.082 1.00 94.31 112 ASN A O 1
ATOM 929 N N . GLU A 1 113 ? -4.567 4.502 10.193 1.00 94.69 113 GLU A N 1
ATOM 930 C CA . GLU A 1 113 ? -6.020 4.707 10.218 1.00 94.69 113 GLU A CA 1
ATOM 931 C C . GLU A 1 113 ? -6.694 3.965 11.380 1.00 94.69 113 GLU A C 1
ATOM 933 O O . GLU A 1 113 ? -7.568 4.543 12.025 1.00 94.69 113 GLU A O 1
ATOM 938 N N . CYS A 1 114 ? -6.257 2.751 11.717 1.00 94.94 114 CYS A N 1
ATOM 939 C CA . CYS A 1 114 ? -6.740 2.024 12.892 1.00 94.94 114 CYS A CA 1
ATOM 940 C C . CYS A 1 114 ? -6.462 2.787 14.198 1.00 94.94 114 CYS A C 1
ATOM 942 O O . CYS A 1 114 ? -7.326 2.866 15.069 1.00 94.94 114 CYS A O 1
ATOM 944 N N . GLU A 1 115 ? -5.297 3.424 14.334 1.00 94.69 115 GLU A N 1
ATOM 945 C CA . GLU A 1 115 ? -5.003 4.259 15.506 1.00 94.69 115 GLU A CA 1
ATOM 946 C C . GLU A 1 115 ? -5.886 5.506 15.567 1.00 94.69 115 GLU A C 1
ATOM 948 O O . GLU A 1 115 ? -6.356 5.903 16.634 1.00 94.69 115 GLU A O 1
ATOM 953 N N . LEU A 1 116 ? -6.128 6.147 14.423 1.00 94.81 116 LEU A N 1
ATOM 954 C CA . LEU A 1 116 ? -7.035 7.292 14.350 1.00 94.81 116 LEU A CA 1
ATOM 955 C C . LEU A 1 116 ? -8.485 6.879 14.645 1.00 94.81 116 LEU A C 1
ATOM 957 O O . LEU A 1 116 ? -9.220 7.658 15.253 1.00 94.81 116 LEU A O 1
ATOM 961 N N . TYR A 1 117 ? -8.883 5.662 14.263 1.00 94.88 117 TYR A N 1
ATOM 962 C CA . TYR A 1 117 ? -10.162 5.067 14.647 1.00 94.88 117 TYR A CA 1
ATOM 963 C C . TYR A 1 117 ? -10.265 4.926 16.168 1.00 94.88 117 TYR A C 1
ATOM 965 O O . TYR A 1 117 ? -11.219 5.425 16.761 1.00 94.88 117 TYR A O 1
ATOM 973 N N . GLN A 1 118 ? -9.248 4.340 16.810 1.00 93.19 118 GLN A N 1
ATOM 974 C CA . GLN A 1 118 ? -9.195 4.179 18.267 1.00 93.19 118 GLN A CA 1
ATOM 975 C C . GLN A 1 118 ? -9.228 5.528 19.006 1.00 93.19 118 GLN A C 1
ATOM 977 O O . GLN A 1 118 ? -9.838 5.642 20.066 1.00 93.19 118 GLN A O 1
ATOM 982 N N . LYS A 1 119 ? -8.626 6.573 18.423 1.00 94.19 119 LYS A N 1
ATOM 983 C CA . LYS A 1 119 ? -8.663 7.955 18.938 1.00 94.19 119 LYS A CA 1
ATOM 984 C C . LYS A 1 119 ? -9.997 8.676 18.705 1.00 94.19 119 LYS A C 1
ATOM 986 O O . LYS A 1 119 ? -10.125 9.834 19.094 1.00 94.19 119 LYS A O 1
ATOM 991 N N . GLY A 1 120 ? -10.980 8.041 18.069 1.00 93.25 120 GLY A N 1
ATOM 992 C CA . GLY A 1 120 ? -12.302 8.630 17.867 1.00 93.25 120 GLY A CA 1
ATOM 993 C C . GLY A 1 120 ? -12.380 9.637 16.715 1.00 93.25 120 GLY A C 1
ATOM 994 O O . GLY A 1 120 ? -13.282 10.474 16.696 1.00 93.25 120 GLY A O 1
ATOM 995 N N . ILE A 1 121 ? -11.445 9.616 15.756 1.00 95.81 121 ILE A N 1
ATOM 996 C CA . ILE A 1 121 ? -11.458 10.572 14.639 1.00 95.81 121 ILE A CA 1
ATOM 997 C C . ILE A 1 121 ? -12.614 10.250 13.688 1.00 95.81 121 ILE A C 1
ATOM 999 O O . ILE A 1 121 ? -12.548 9.313 12.889 1.00 95.81 121 ILE A O 1
ATOM 1003 N N . GLN A 1 122 ? -13.654 11.085 13.732 1.00 93.25 122 GLN A N 1
ATOM 1004 C CA . GLN A 1 122 ? -14.929 10.862 13.046 1.00 93.25 122 GLN A CA 1
ATOM 1005 C C . GLN A 1 122 ? -14.782 10.559 11.546 1.00 93.25 122 GLN A C 1
ATOM 1007 O O . GLN A 1 122 ? -15.343 9.586 11.048 1.00 93.25 122 GLN A O 1
ATOM 1012 N N . ARG A 1 123 ? -13.952 11.328 10.828 1.00 93.81 123 ARG A N 1
ATOM 1013 C CA . ARG A 1 123 ? -13.719 11.127 9.387 1.00 93.81 123 ARG A CA 1
ATOM 1014 C C . ARG A 1 123 ? -13.108 9.757 9.067 1.00 93.81 123 ARG A C 1
ATOM 1016 O O . ARG A 1 123 ? -13.338 9.219 7.985 1.00 93.81 123 ARG A O 1
ATOM 1023 N N . THR A 1 124 ? -12.279 9.224 9.960 1.00 93.62 124 THR A N 1
ATOM 1024 C CA . THR A 1 124 ? -11.668 7.900 9.790 1.00 93.62 124 THR A CA 1
ATOM 1025 C C . THR A 1 124 ? -12.676 6.808 10.118 1.00 93.62 124 THR A C 1
ATOM 1027 O O . THR A 1 124 ? -12.804 5.861 9.350 1.00 93.62 124 THR A O 1
ATOM 1030 N N . ILE A 1 125 ? -13.463 6.982 11.184 1.00 93.88 125 ILE A N 1
ATOM 1031 C CA . ILE A 1 125 ? -14.558 6.070 11.545 1.00 93.88 125 ILE A CA 1
ATOM 1032 C C . ILE A 1 125 ? -15.542 5.916 10.385 1.00 93.88 125 ILE A C 1
ATOM 1034 O O . ILE A 1 125 ? -15.839 4.798 9.975 1.00 93.88 125 ILE A O 1
ATOM 1038 N N . GLU A 1 126 ? -16.018 7.027 9.824 1.00 95.19 126 GLU A N 1
ATOM 1039 C CA . GLU A 1 126 ? -16.961 7.016 8.701 1.00 95.19 126 GLU A CA 1
ATOM 1040 C C . GLU A 1 126 ? -16.385 6.315 7.469 1.00 95.19 126 GLU A C 1
ATOM 1042 O O . GLU A 1 126 ? -17.090 5.561 6.802 1.00 95.19 126 GLU A O 1
ATOM 1047 N N . ARG A 1 127 ? -15.092 6.512 7.193 1.00 93.94 127 ARG A N 1
ATOM 1048 C CA . ARG A 1 127 ? -14.403 5.873 6.069 1.00 93.94 127 ARG A CA 1
ATOM 1049 C C . ARG A 1 127 ? -14.226 4.373 6.267 1.00 93.94 127 ARG A C 1
ATOM 1051 O O . ARG A 1 127 ? -14.533 3.605 5.367 1.00 93.94 127 ARG A O 1
ATOM 1058 N N . LEU A 1 128 ? -13.740 3.936 7.427 1.00 94.75 128 LEU A N 1
ATOM 1059 C CA . LEU A 1 128 ? -13.560 2.507 7.686 1.00 94.75 128 LEU A CA 1
ATOM 1060 C C . LEU A 1 128 ? -14.912 1.781 7.713 1.00 94.75 128 LEU A C 1
ATOM 1062 O O . LEU A 1 128 ? -15.026 0.680 7.176 1.00 94.75 128 LEU A O 1
ATOM 1066 N N . LYS A 1 129 ? -15.964 2.439 8.220 1.00 94.25 129 LYS A N 1
ATOM 1067 C CA . LYS A 1 129 ? -17.340 1.932 8.141 1.00 94.25 129 LYS A CA 1
ATOM 1068 C C . LYS A 1 129 ? -17.869 1.875 6.709 1.00 94.25 129 LYS A C 1
ATOM 1070 O O . LYS A 1 129 ? -18.485 0.876 6.349 1.00 94.25 129 LYS A O 1
ATOM 1075 N N . SER A 1 130 ? -17.624 2.890 5.875 1.00 95.62 130 SER A N 1
ATOM 1076 C CA . SER 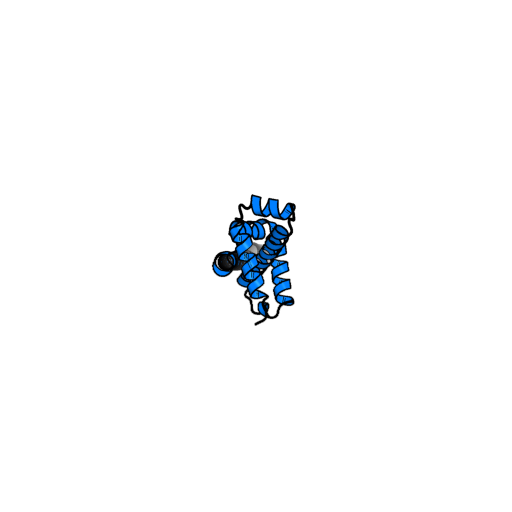A 1 130 ? -18.073 2.875 4.472 1.00 95.62 130 SER A CA 1
ATOM 1077 C C . SER A 1 130 ? -17.367 1.806 3.634 1.00 95.62 130 SER A C 1
AT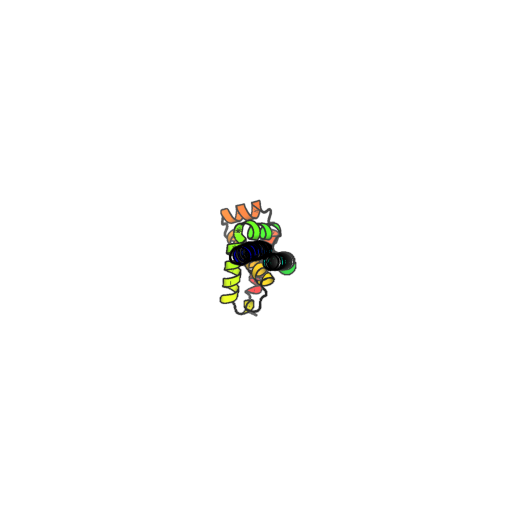OM 1079 O O . SER A 1 130 ? -17.947 1.286 2.685 1.00 95.62 130 SER A O 1
ATOM 1081 N N . LEU A 1 131 ? -16.149 1.426 4.025 1.00 94.50 131 LEU A N 1
ATOM 1082 C CA . LEU A 1 131 ? -15.401 0.300 3.464 1.00 94.50 131 LEU A CA 1
ATOM 1083 C C . LEU A 1 131 ? -15.792 -1.062 4.069 1.00 94.50 131 LEU A C 1
ATOM 1085 O O . LEU A 1 131 ? -15.187 -2.070 3.708 1.00 94.50 131 LEU A O 1
ATOM 1089 N N . ALA A 1 132 ? -16.785 -1.100 4.967 1.00 95.25 132 ALA A N 1
ATOM 1090 C CA . ALA A 1 132 ? -17.247 -2.295 5.675 1.00 95.25 132 ALA A CA 1
ATOM 1091 C C . ALA A 1 132 ? -16.120 -3.054 6.405 1.00 95.25 132 ALA A C 1
ATOM 1093 O O . ALA A 1 132 ? -16.115 -4.284 6.465 1.00 95.25 132 ALA A O 1
ATOM 1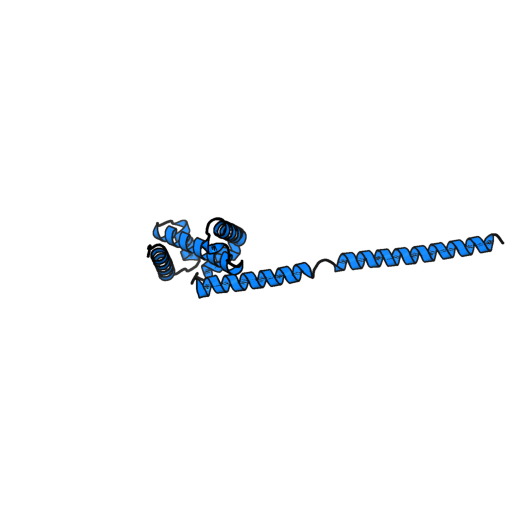094 N N . ILE A 1 133 ? -15.152 -2.321 6.962 1.00 94.50 133 ILE A N 1
ATOM 1095 C CA . ILE A 1 133 ? -14.073 -2.904 7.760 1.00 94.50 133 ILE A CA 1
ATOM 1096 C C . ILE A 1 133 ? -14.621 -3.258 9.143 1.00 94.50 133 ILE A C 1
ATOM 1098 O O . ILE A 1 133 ? -15.131 -2.395 9.856 1.00 94.50 133 ILE A O 1
ATOM 1102 N N . SER A 1 134 ? -14.517 -4.532 9.522 1.00 92.62 134 SER A N 1
ATOM 1103 C CA . SER A 1 134 ? -14.937 -5.018 10.840 1.00 92.62 134 SER A CA 1
ATOM 1104 C C . SER A 1 134 ? -14.068 -4.444 11.957 1.00 92.62 134 SER A C 1
ATOM 1106 O O . SER A 1 134 ? -12.848 -4.354 11.799 1.00 92.62 134 SER A O 1
ATOM 1108 N N . GLU A 1 135 ? -14.671 -4.171 13.113 1.00 91.38 135 GLU A N 1
ATOM 1109 C CA . GLU A 1 135 ? -13.941 -3.735 14.311 1.00 91.38 135 GLU A CA 1
ATOM 1110 C C . GLU A 1 135 ? -12.908 -4.775 14.773 1.00 91.38 135 GLU A C 1
ATOM 1112 O O . GLU A 1 135 ? -11.818 -4.396 15.193 1.00 91.38 135 GLU A O 1
ATOM 1117 N N . ASP A 1 136 ? -13.187 -6.068 14.587 1.00 92.56 136 ASP A N 1
ATOM 1118 C CA . ASP A 1 136 ? -12.247 -7.153 14.899 1.00 92.56 136 ASP A CA 1
ATOM 1119 C C . ASP A 1 136 ? -10.948 -7.045 14.093 1.00 92.56 136 ASP A C 1
ATOM 1121 O O . ASP A 1 136 ? -9.857 -7.181 14.643 1.00 92.56 136 ASP A O 1
ATOM 1125 N N . ALA A 1 137 ? -11.045 -6.741 12.794 1.00 90.56 137 ALA A N 1
ATOM 1126 C CA . ALA A 1 137 ? -9.871 -6.529 11.946 1.00 90.56 137 ALA A CA 1
ATOM 1127 C C . ALA A 1 137 ? -9.043 -5.326 12.423 1.00 90.56 137 ALA A C 1
ATOM 1129 O O . ALA A 1 137 ? -7.818 -5.402 12.473 1.00 90.56 137 ALA A O 1
ATOM 1130 N N . ILE A 1 138 ? -9.707 -4.237 12.828 1.00 92.50 138 ILE A N 1
ATOM 1131 C CA . ILE A 1 138 ? -9.047 -3.042 13.375 1.00 92.50 138 ILE A CA 1
ATOM 1132 C C . ILE A 1 138 ? -8.308 -3.398 14.672 1.00 92.50 138 ILE A C 1
ATOM 1134 O O . ILE A 1 138 ? -7.120 -3.100 14.807 1.00 92.50 138 ILE A O 1
ATOM 1138 N N . ALA A 1 139 ? -8.989 -4.070 15.603 1.00 92.75 139 ALA A N 1
ATOM 1139 C CA . ALA A 1 139 ? -8.419 -4.485 16.881 1.00 92.75 139 ALA A CA 1
ATOM 1140 C C . ALA A 1 139 ? -7.237 -5.450 16.697 1.00 92.75 139 ALA A C 1
ATOM 1142 O O . ALA A 1 139 ? -6.189 -5.270 17.319 1.00 92.75 139 ALA A O 1
ATOM 1143 N N . HIS A 1 140 ? -7.366 -6.429 15.798 1.00 92.50 140 HIS A N 1
ATOM 1144 C CA . HIS A 1 140 ? -6.301 -7.377 15.476 1.00 92.50 140 HIS A CA 1
ATOM 1145 C C . HIS A 1 140 ? -5.052 -6.675 14.924 1.00 92.50 140 HIS A C 1
ATOM 1147 O O . HIS A 1 140 ? -3.933 -6.934 15.374 1.00 92.50 140 HIS A O 1
ATOM 1153 N N . THR A 1 141 ? -5.226 -5.738 13.988 1.00 92.31 141 THR A N 1
ATOM 1154 C CA . THR A 1 141 ? -4.114 -4.965 13.420 1.00 92.31 141 THR A CA 1
ATOM 1155 C C . THR A 1 141 ? -3.402 -4.110 14.471 1.00 92.31 141 THR A C 1
ATOM 1157 O O . THR A 1 141 ? -2.170 -4.047 14.462 1.00 92.31 141 THR A O 1
ATOM 1160 N N . LEU A 1 142 ? -4.146 -3.486 15.389 1.00 91.56 142 LEU A N 1
ATOM 1161 C CA . LEU A 1 142 ? -3.567 -2.712 16.493 1.00 91.56 142 LEU A CA 1
ATOM 1162 C C . LEU A 1 142 ? -2.763 -3.606 17.446 1.00 91.56 142 LEU A C 1
ATOM 1164 O O . LEU A 1 142 ? -1.604 -3.305 17.725 1.00 91.56 142 LEU A O 1
ATOM 1168 N N . ALA A 1 143 ? -3.319 -4.751 17.850 1.00 90.56 143 ALA A N 1
ATOM 1169 C CA . ALA A 1 143 ? -2.632 -5.702 18.724 1.00 90.56 143 ALA A CA 1
ATOM 1170 C C . ALA A 1 143 ? -1.317 -6.219 18.109 1.00 90.56 143 ALA A C 1
ATOM 1172 O O . ALA A 1 143 ? -0.291 -6.303 18.786 1.00 90.56 143 ALA A O 1
ATOM 1173 N N . LYS A 1 144 ? -1.311 -6.516 16.801 1.00 87.81 144 LYS A N 1
ATOM 1174 C CA . LYS A 1 144 ? -0.107 -6.950 16.069 1.00 87.81 144 LYS A CA 1
ATOM 1175 C C . LYS A 1 144 ? 0.971 -5.859 16.039 1.00 87.81 144 LYS A C 1
ATOM 1177 O O . LYS A 1 144 ? 2.158 -6.165 16.155 1.00 87.81 144 LYS A O 1
ATOM 1182 N N . ARG A 1 145 ? 0.576 -4.585 15.919 1.00 84.25 145 ARG A N 1
ATOM 1183 C CA . ARG A 1 145 ? 1.500 -3.437 15.955 1.00 84.25 145 ARG A CA 1
ATOM 1184 C C . ARG A 1 145 ? 2.123 -3.251 17.339 1.00 84.25 145 ARG A C 1
ATOM 1186 O O . ARG A 1 145 ? 3.322 -3.005 17.434 1.00 84.25 145 ARG A O 1
ATOM 1193 N N . GLU A 1 146 ? 1.337 -3.398 18.401 1.00 82.69 146 GLU A N 1
ATOM 1194 C CA . GLU A 1 146 ? 1.831 -3.303 19.780 1.00 82.69 146 GLU A CA 1
ATOM 1195 C C . GLU A 1 146 ? 2.870 -4.389 20.083 1.00 82.69 146 GLU A C 1
ATOM 1197 O O . GLU A 1 146 ? 3.937 -4.087 20.614 1.00 82.69 146 GLU A O 1
ATOM 1202 N N . GLN A 1 147 ? 2.623 -5.629 19.646 1.00 79.50 147 GLN A N 1
ATOM 1203 C CA . GLN A 1 147 ? 3.575 -6.737 19.794 1.00 79.50 147 GLN A CA 1
ATOM 1204 C C . GLN A 1 147 ? 4.888 -6.505 19.033 1.00 79.50 147 GLN A C 1
ATOM 1206 O O . GLN A 1 147 ? 5.951 -6.890 19.517 1.00 79.50 147 GLN A O 1
ATOM 1211 N N . ALA A 1 148 ? 4.834 -5.863 17.863 1.00 74.44 148 ALA A N 1
ATOM 1212 C CA . ALA A 1 148 ? 6.026 -5.519 17.087 1.00 74.44 148 ALA A CA 1
ATOM 1213 C C . ALA A 1 148 ? 6.865 -4.398 17.732 1.00 74.44 148 ALA A C 1
ATOM 1215 O O . ALA A 1 148 ? 8.069 -4.322 17.491 1.00 74.44 148 ALA A O 1
ATOM 1216 N N . ASN A 1 149 ? 6.245 -3.552 18.560 1.00 63.47 149 ASN A N 1
ATOM 1217 C CA . ASN A 1 149 ? 6.902 -2.458 19.277 1.00 63.47 149 ASN A CA 1
ATOM 1218 C C . ASN A 1 149 ? 7.410 -2.849 20.676 1.00 63.47 149 ASN A C 1
ATOM 1220 O O . ASN A 1 149 ? 8.104 -2.049 21.305 1.00 63.47 149 ASN A O 1
ATOM 1224 N N . CYS A 1 150 ? 7.095 -4.047 21.183 1.00 43.28 150 CYS A N 1
ATOM 1225 C CA . CYS A 1 150 ? 7.680 -4.536 22.429 1.00 43.28 150 CYS A CA 1
ATOM 1226 C C . CYS A 1 150 ? 9.177 -4.838 22.224 1.00 43.28 150 CYS A C 1
ATOM 1228 O O . CYS A 1 150 ? 9.509 -5.711 21.415 1.00 43.28 150 CYS A O 1
ATOM 1230 N N . PRO A 1 151 ? 10.094 -4.165 22.948 1.00 46.50 151 PRO A N 1
ATOM 1231 C CA . PRO A 1 151 ? 11.503 -4.526 22.909 1.00 46.50 151 PRO A CA 1
ATOM 1232 C C . PRO A 1 151 ? 11.663 -5.946 23.464 1.00 46.50 151 PRO A C 1
ATOM 1234 O O . PRO A 1 151 ? 11.143 -6.257 24.538 1.00 46.50 151 PRO A O 1
ATOM 1237 N N . LYS A 1 152 ? 12.344 -6.806 22.704 1.00 41.06 152 LYS A N 1
ATOM 1238 C CA . LYS A 1 152 ? 12.854 -8.083 23.213 1.00 41.06 152 LYS A CA 1
ATOM 1239 C C . LYS A 1 152 ? 14.076 -7.850 24.088 1.00 41.06 152 LYS A C 1
ATOM 1241 O O . LYS A 1 152 ? 14.878 -6.960 23.727 1.00 41.06 152 LYS A O 1
#